Protein AF-A0A820SQJ0-F1 (afdb_monomer)

Mean predicted aligned error: 4.58 Å

Nearest PDB structures (foldseek):
  3rsj-assembly1_A  TM=6.864E-01  e=8.113E-05  Clostridium botulinum
  3rsj-assembly3_C  TM=7.010E-01  e=6.576E-05  Clostridium botulinum
  2vxr-assembly1_A  TM=5.983E-01  e=5.920E-05  Clostridium botulinum
  6lvb-assembly1_A  TM=5.499E-01  e=2.741E-03  Paracoccus sp. SSG05
  6lve-assembly1_A  TM=6.183E-01  e=1.020E-02  Paracoccus sp. SSG05

Foldseek 3Di:
DKKKWKWAAADDDDDCLQQAWFWQKDWAAPQRADWTWTDRRQWIKIWGDDHPDDIDIDIQPDGDDHPDMWMWMWFWADDPVDFTKIFIDINNHTRDIDTDPDGSPDPDDGPDMDGQADPVRDPSHGTHGDIDDIDDDPHRDDD

pLDDT: mean 89.82, std 9.03, range [60.22, 98.38]

Structure (mmCIF, N/CA/C/O backbone):
data_AF-A0A820SQJ0-F1
#
_entry.id   AF-A0A820SQJ0-F1
#
loop_
_atom_site.group_PDB
_atom_site.id
_atom_site.type_symbol
_atom_site.label_atom_id
_atom_site.label_alt_id
_atom_site.label_comp_id
_atom_site.label_asym_id
_atom_site.label_entity_id
_atom_site.label_seq_id
_atom_site.pdbx_PDB_ins_code
_atom_site.Cartn_x
_atom_site.Cartn_y
_atom_site.Cartn_z
_atom_site.occupancy
_atom_site.B_iso_or_equiv
_atom_site.auth_seq_id
_atom_site.auth_comp_id
_atom_site.auth_asym_id
_atom_site.auth_atom_id
_atom_site.pdbx_PDB_model_num
ATOM 1 N N . PHE A 1 1 ? 2.576 -5.748 -11.040 1.00 91.81 1 PHE A N 1
ATOM 2 C CA . PHE A 1 1 ? 2.543 -6.641 -9.862 1.00 91.81 1 PHE A CA 1
ATOM 3 C C . PHE A 1 1 ? 1.336 -6.269 -9.027 1.00 91.81 1 PHE A C 1
ATOM 5 O O . PHE A 1 1 ? 0.920 -5.118 -9.081 1.00 91.81 1 PHE A O 1
ATOM 12 N N . THR A 1 2 ? 0.794 -7.201 -8.254 1.00 96.00 2 THR A N 1
ATOM 13 C CA . THR A 1 2 ? -0.401 -6.955 -7.442 1.00 96.00 2 THR A CA 1
ATOM 14 C C . THR A 1 2 ? -0.173 -7.417 -6.017 1.00 96.00 2 THR A C 1
ATOM 16 O O . THR A 1 2 ? 0.239 -8.555 -5.808 1.00 96.00 2 THR A O 1
ATOM 19 N N . ILE A 1 3 ? -0.439 -6.546 -5.047 1.00 96.75 3 ILE A N 1
ATOM 20 C CA . ILE A 1 3 ? -0.477 -6.899 -3.624 1.00 96.75 3 ILE A CA 1
ATOM 21 C C . ILE A 1 3 ? -1.940 -7.021 -3.222 1.00 96.75 3 ILE A C 1
ATOM 23 O O . ILE A 1 3 ? -2.706 -6.098 -3.481 1.00 96.75 3 ILE A O 1
ATOM 27 N N . THR A 1 4 ? -2.334 -8.110 -2.567 1.00 97.56 4 THR A N 1
ATOM 28 C CA . THR A 1 4 ? -3.664 -8.209 -1.951 1.00 97.56 4 THR A CA 1
ATOM 29 C C . THR A 1 4 ? -3.576 -8.789 -0.552 1.00 97.56 4 THR A C 1
ATOM 31 O O . THR A 1 4 ? -2.816 -9.726 -0.292 1.00 97.56 4 THR A O 1
ATOM 34 N N . THR A 1 5 ? -4.321 -8.196 0.375 1.00 98.00 5 THR A N 1
ATOM 35 C CA . THR A 1 5 ? -4.371 -8.658 1.756 1.00 98.00 5 THR A CA 1
ATOM 36 C C . THR A 1 5 ? -5.700 -8.333 2.412 1.00 98.00 5 THR A C 1
ATOM 38 O O . THR A 1 5 ? -6.415 -7.422 1.998 1.00 98.00 5 THR A O 1
ATOM 41 N N . TRP A 1 6 ? -6.021 -9.089 3.453 1.00 98.38 6 TRP A N 1
ATOM 42 C CA . TRP A 1 6 ? -7.110 -8.780 4.364 1.00 98.38 6 TRP A CA 1
ATOM 43 C C . TRP A 1 6 ? -6.542 -8.118 5.613 1.00 98.38 6 TRP A C 1
ATOM 45 O O . TRP A 1 6 ? -5.612 -8.653 6.224 1.00 98.38 6 TRP A O 1
ATOM 55 N N . PHE A 1 7 ? -7.133 -7.000 6.024 1.00 98.00 7 PHE A N 1
ATOM 56 C CA . PHE A 1 7 ? -6.785 -6.331 7.271 1.00 98.00 7 PHE A CA 1
ATOM 57 C C . PHE A 1 7 ? -8.021 -5.938 8.075 1.00 98.00 7 PHE A C 1
ATOM 59 O O . PHE A 1 7 ? -9.111 -5.748 7.533 1.00 98.00 7 PHE A O 1
ATOM 66 N N . ARG A 1 8 ? -7.816 -5.778 9.379 1.00 97.31 8 ARG A N 1
ATOM 67 C CA . ARG A 1 8 ? -8.765 -5.202 10.327 1.00 97.31 8 ARG A CA 1
ATOM 68 C C . ARG A 1 8 ? -8.000 -4.291 11.278 1.00 97.31 8 ARG A C 1
ATOM 70 O O . ARG A 1 8 ? -7.151 -4.769 12.022 1.00 97.31 8 ARG A O 1
ATOM 77 N N . ILE A 1 9 ? -8.278 -2.991 11.232 1.00 94.25 9 ILE A N 1
ATOM 78 C CA . ILE A 1 9 ? -7.579 -1.985 12.048 1.00 94.25 9 ILE A CA 1
ATOM 79 C C . ILE A 1 9 ? -8.164 -1.991 13.461 1.00 94.25 9 ILE A C 1
ATOM 81 O O . ILE A 1 9 ? -9.388 -2.090 13.629 1.00 94.25 9 ILE A O 1
ATOM 85 N N . ASP A 1 10 ? -7.312 -1.857 14.471 1.00 91.12 10 ASP A N 1
ATOM 86 C CA . ASP A 1 10 ? -7.777 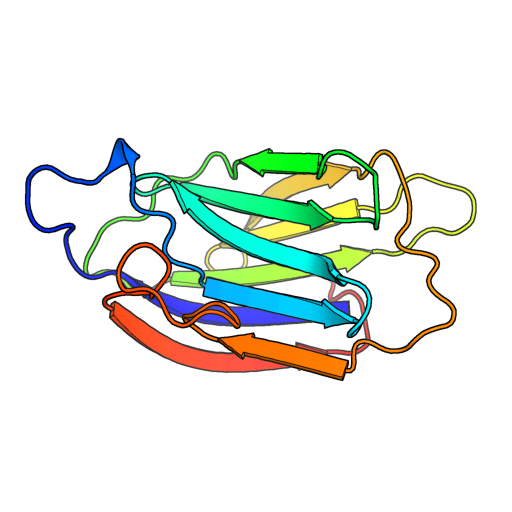-1.556 15.820 1.00 91.12 10 ASP A CA 1
ATOM 87 C C . ASP A 1 10 ? -8.155 -0.069 15.964 1.00 91.12 10 ASP A C 1
ATOM 89 O O . ASP A 1 10 ? -7.706 0.775 15.190 1.00 91.12 10 ASP A O 1
ATOM 93 N N . PRO A 1 11 ? -9.026 0.290 16.925 1.00 84.19 11 PRO A N 1
ATOM 94 C CA . PRO A 1 11 ? -9.348 1.688 17.184 1.00 84.19 11 PRO A CA 1
ATOM 95 C C . PRO A 1 11 ? -8.093 2.459 17.585 1.00 84.19 11 PRO A C 1
ATOM 97 O O . PRO A 1 11 ? -7.323 1.991 18.424 1.00 84.19 11 PRO A O 1
ATOM 100 N N . VAL A 1 12 ? -7.925 3.660 17.036 1.00 72.81 12 VAL A N 1
ATOM 101 C CA . VAL A 1 12 ? -6.798 4.520 17.395 1.00 72.81 12 VAL A CA 1
ATOM 102 C C . VAL A 1 12 ? -6.932 4.941 18.861 1.00 72.81 12 VAL A C 1
ATOM 104 O O . VAL A 1 12 ? -7.968 5.472 19.270 1.00 72.81 12 VAL A O 1
ATOM 107 N N . ALA A 1 13 ? -5.905 4.682 19.670 1.00 64.31 13 ALA A N 1
ATOM 108 C CA . ALA A 1 13 ? -5.853 5.166 21.044 1.00 64.31 13 ALA A CA 1
ATOM 109 C C . ALA A 1 13 ? -5.576 6.683 21.041 1.00 64.31 13 ALA A C 1
ATOM 111 O O . ALA A 1 13 ? -4.777 7.181 20.256 1.00 64.31 13 ALA A O 1
ATOM 112 N N . ASN A 1 14 ? -6.286 7.429 21.888 1.00 62.34 14 ASN A N 1
ATOM 113 C CA . ASN A 1 14 ? -6.346 8.896 21.898 1.00 62.34 14 ASN A CA 1
ATOM 114 C C . ASN A 1 14 ? -5.006 9.646 21.675 1.00 62.34 14 ASN A C 1
ATOM 116 O O . ASN A 1 14 ? -3.994 9.342 22.300 1.00 62.34 14 ASN A O 1
ATOM 120 N N . GLY A 1 15 ? -5.069 10.749 20.912 1.00 60.22 15 GLY A N 1
ATOM 121 C CA . GLY A 1 15 ? -4.187 11.925 21.042 1.00 60.22 15 GLY A CA 1
ATOM 122 C C . GLY A 1 15 ? -2.999 12.061 20.078 1.00 60.22 15 GLY A C 1
ATOM 123 O O . GLY A 1 15 ? -2.461 13.163 19.971 1.00 60.22 15 GLY A O 1
ATOM 124 N N . VAL A 1 16 ? -2.593 11.005 19.362 1.00 64.00 16 VAL A N 1
ATOM 125 C CA . VAL A 1 16 ? -1.362 11.014 18.525 1.00 64.00 16 VAL A CA 1
ATOM 126 C C . VAL A 1 16 ? -1.639 10.787 17.027 1.00 64.00 16 VAL A C 1
ATOM 128 O O . VAL A 1 16 ? -0.716 10.755 16.220 1.00 64.00 16 VAL A O 1
ATOM 131 N N . ILE A 1 17 ? -2.916 10.745 16.628 1.00 68.75 17 ILE A N 1
ATOM 132 C CA . ILE A 1 17 ? -3.394 10.397 15.271 1.00 68.75 17 ILE A CA 1
ATOM 133 C C . ILE A 1 17 ? -2.667 11.157 14.150 1.00 68.75 17 ILE A C 1
ATOM 135 O O . ILE A 1 17 ? -2.341 10.581 13.119 1.00 68.75 17 ILE A O 1
ATOM 139 N N . GLU A 1 18 ? -2.382 12.447 14.342 1.00 69.94 18 GLU A N 1
ATOM 140 C CA . GLU A 1 18 ? -1.719 13.266 13.316 1.00 69.94 18 GLU A CA 1
ATOM 141 C C . GLU A 1 18 ? -0.238 12.913 13.102 1.00 69.94 18 GLU A C 1
ATOM 143 O O . GLU A 1 18 ? 0.329 13.217 12.050 1.00 69.94 18 GLU A O 1
ATOM 148 N N . LYS A 1 19 ? 0.410 12.299 14.098 1.00 79.69 19 LYS A N 1
ATOM 149 C CA . LYS A 1 19 ? 1.829 11.918 14.043 1.00 79.69 19 LYS A CA 1
ATOM 150 C C . LYS A 1 19 ? 2.031 10.468 13.614 1.00 79.69 19 LYS A C 1
ATOM 152 O O . LYS A 1 19 ? 3.110 10.143 13.119 1.00 79.69 19 LYS A O 1
ATOM 157 N N . GLU A 1 20 ? 1.027 9.619 13.807 1.00 87.31 20 GLU A N 1
ATOM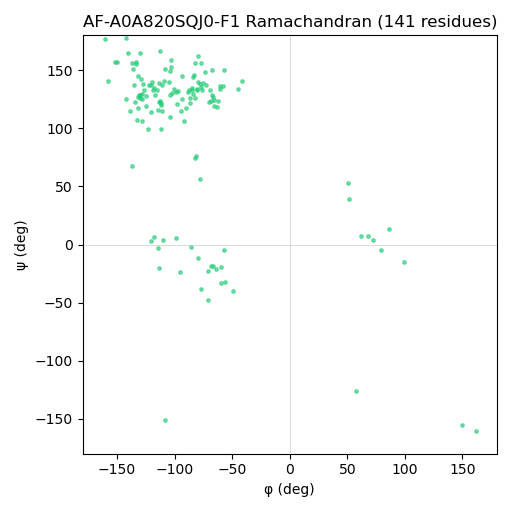 158 C CA . GLU A 1 20 ? 1.081 8.208 13.437 1.00 87.31 20 GLU A CA 1
ATOM 159 C C . GLU A 1 20 ? 0.937 8.015 11.926 1.00 87.31 20 GLU A C 1
ATOM 161 O O . GLU A 1 20 ? 0.141 8.667 11.249 1.00 87.31 20 GLU A O 1
ATOM 166 N N . LYS A 1 21 ? 1.735 7.091 11.392 1.00 92.25 21 LYS A N 1
ATOM 167 C CA . LYS A 1 21 ? 1.682 6.625 10.005 1.00 92.25 21 LYS A CA 1
ATOM 168 C C . LYS A 1 21 ? 1.837 5.108 9.975 1.00 92.25 21 LYS A C 1
ATOM 170 O O . LYS A 1 21 ? 2.874 4.634 9.514 1.00 92.25 21 LYS A O 1
ATOM 175 N N . PRO A 1 22 ? 0.862 4.336 10.481 1.00 94.06 22 PRO A N 1
ATOM 176 C CA . PRO A 1 22 ? 0.970 2.885 10.517 1.00 94.06 22 PRO A CA 1
ATOM 177 C C . PRO A 1 22 ? 1.079 2.332 9.094 1.00 94.06 22 PRO A C 1
ATOM 179 O O . PRO A 1 22 ? 0.212 2.600 8.261 1.00 94.06 22 PRO A O 1
ATOM 182 N N . TYR A 1 23 ? 2.131 1.573 8.789 1.00 96.12 23 TYR A N 1
ATOM 183 C CA . TYR A 1 23 ? 2.337 1.019 7.449 1.00 96.12 23 TYR A CA 1
ATOM 184 C C . TYR A 1 23 ? 1.622 -0.314 7.292 1.00 96.12 23 TYR A C 1
ATOM 186 O O . TYR A 1 23 ? 1.880 -1.248 8.040 1.00 96.12 23 TYR A O 1
ATOM 194 N N . LEU A 1 24 ? 0.791 -0.436 6.259 1.00 96.81 24 LEU A N 1
ATOM 195 C CA . LEU A 1 24 ? 0.263 -1.726 5.827 1.00 96.81 24 LEU A CA 1
ATOM 196 C C . LEU A 1 24 ? 1.374 -2.556 5.168 1.00 96.81 24 LEU A C 1
ATOM 198 O O . LEU A 1 24 ? 1.571 -3.722 5.509 1.00 96.81 24 LEU A O 1
ATOM 202 N N . TYR A 1 25 ? 2.131 -1.937 4.257 1.00 96.31 25 TYR A N 1
ATOM 203 C CA . TYR A 1 25 ? 3.315 -2.546 3.656 1.00 96.31 25 TYR A CA 1
ATOM 204 C C . TYR A 1 25 ? 4.377 -1.515 3.262 1.00 96.31 25 TYR A C 1
ATOM 206 O O . TYR A 1 25 ? 4.089 -0.347 2.976 1.00 96.31 25 TYR A O 1
ATOM 214 N N . TRP A 1 26 ? 5.614 -1.996 3.176 1.00 95.06 26 TRP A N 1
ATOM 215 C CA . TRP A 1 26 ? 6.778 -1.293 2.655 1.00 95.06 26 TRP A CA 1
ATOM 216 C C . TRP A 1 26 ? 7.522 -2.205 1.683 1.00 95.06 26 TRP A C 1
ATOM 218 O O . TRP A 1 26 ? 8.177 -3.159 2.108 1.00 95.06 26 TRP A O 1
ATOM 228 N N . PHE A 1 27 ? 7.431 -1.921 0.384 1.00 93.38 27 PHE A N 1
ATOM 229 C CA . PHE A 1 27 ? 8.018 -2.747 -0.667 1.00 93.38 27 PHE A CA 1
ATOM 230 C C . PHE A 1 27 ? 8.981 -1.925 -1.520 1.00 93.38 27 PHE A C 1
ATOM 232 O O . PHE A 1 27 ? 8.566 -1.155 -2.388 1.00 93.38 27 PHE A O 1
ATOM 239 N N . CYS A 1 28 ? 10.276 -2.060 -1.237 1.00 91.94 28 CYS A N 1
ATOM 240 C CA . CYS A 1 28 ? 11.314 -1.189 -1.777 1.00 91.94 28 CYS A CA 1
ATOM 241 C C . CYS A 1 28 ? 12.583 -1.959 -2.151 1.00 91.94 28 CYS A C 1
ATOM 243 O O . CYS A 1 28 ? 12.805 -3.093 -1.736 1.00 91.94 28 CYS A O 1
ATOM 245 N N . THR A 1 29 ? 13.439 -1.310 -2.931 1.00 91.19 29 THR A N 1
ATOM 246 C CA . THR A 1 29 ? 14.836 -1.693 -3.108 1.00 91.19 29 THR A CA 1
ATOM 247 C C . THR A 1 29 ? 15.666 -1.202 -1.919 1.00 91.19 29 THR A C 1
ATOM 249 O O . THR A 1 29 ? 15.287 -0.261 -1.213 1.00 91.19 29 THR A O 1
ATOM 252 N N . SER A 1 30 ? 16.855 -1.764 -1.734 1.00 88.81 30 SER A N 1
ATOM 253 C CA . SER A 1 30 ? 17.856 -1.336 -0.751 1.00 88.81 30 SER A CA 1
ATOM 254 C C . SER A 1 30 ? 18.321 0.107 -0.955 1.00 88.81 30 SER A C 1
ATOM 256 O O . SER A 1 30 ? 18.814 0.732 -0.018 1.00 88.81 30 SER A O 1
ATOM 258 N N . LYS A 1 31 ? 18.106 0.668 -2.151 1.00 87.81 31 LYS A N 1
ATOM 259 C CA . LYS A 1 31 ? 18.361 2.078 -2.487 1.00 87.81 31 LYS A CA 1
ATOM 260 C C . LYS A 1 31 ? 17.187 3.005 -2.134 1.00 87.81 31 LYS A C 1
ATOM 262 O O . LYS A 1 31 ? 17.289 4.211 -2.337 1.00 87.81 31 LYS A O 1
ATOM 267 N N . GLY A 1 32 ? 16.078 2.466 -1.621 1.00 86.25 32 GLY A N 1
ATOM 268 C CA . GLY A 1 32 ? 14.900 3.230 -1.201 1.00 86.25 32 GLY A CA 1
ATOM 269 C C . GLY A 1 32 ? 13.892 3.530 -2.314 1.00 86.25 32 GLY A C 1
ATOM 270 O O . GLY A 1 32 ? 13.009 4.362 -2.118 1.00 86.25 32 GLY A O 1
ATOM 271 N N . HIS A 1 33 ? 14.002 2.877 -3.476 1.00 89.50 33 HIS A N 1
ATOM 272 C CA . HIS A 1 33 ? 12.990 2.979 -4.528 1.00 89.50 33 HIS A CA 1
ATOM 273 C C . HIS A 1 33 ? 11.857 2.008 -4.257 1.00 89.50 33 HIS A C 1
ATOM 275 O O . HIS A 1 33 ? 12.122 0.825 -4.071 1.00 89.50 33 HIS A O 1
ATOM 281 N N . GLY A 1 34 ? 10.610 2.454 -4.293 1.00 91.94 34 GLY A N 1
ATOM 282 C CA . GLY A 1 34 ? 9.505 1.513 -4.199 1.00 91.94 34 GLY A CA 1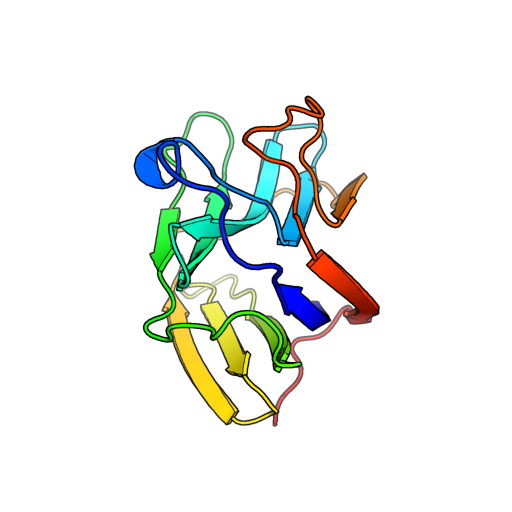
ATOM 283 C C . GLY A 1 34 ? 8.177 2.116 -3.828 1.00 91.94 34 GLY A C 1
ATOM 284 O O . GLY A 1 34 ? 7.941 3.315 -3.981 1.00 91.94 34 GLY A O 1
ATOM 285 N N . TYR A 1 35 ? 7.312 1.230 -3.359 1.00 93.38 35 TYR A N 1
ATOM 286 C CA . TYR A 1 35 ? 5.927 1.513 -3.053 1.00 93.38 35 TYR A CA 1
ATOM 287 C C . TYR A 1 35 ? 5.654 1.215 -1.590 1.00 93.38 35 TYR A C 1
ATOM 289 O O . TYR A 1 35 ? 6.067 0.188 -1.048 1.00 93.38 35 TYR A O 1
ATOM 297 N N . THR A 1 36 ? 4.915 2.107 -0.953 1.00 95.56 36 THR A N 1
ATOM 298 C CA . THR A 1 36 ? 4.467 1.919 0.421 1.00 95.56 36 THR A CA 1
ATOM 299 C C . THR A 1 36 ? 2.993 2.256 0.525 1.00 95.56 36 THR A C 1
ATOM 301 O O . THR A 1 36 ? 2.472 3.048 -0.264 1.00 95.56 36 THR A O 1
ATOM 304 N N . ALA A 1 37 ? 2.326 1.675 1.514 1.00 96.94 37 ALA A N 1
ATOM 305 C CA . ALA A 1 37 ? 0.989 2.086 1.901 1.00 96.94 37 ALA A CA 1
ATOM 306 C C . ALA A 1 37 ? 0.933 2.254 3.416 1.00 96.94 37 ALA A C 1
ATOM 308 O O . ALA A 1 37 ? 1.308 1.341 4.153 1.00 96.94 37 ALA A O 1
ATOM 309 N N . HIS A 1 38 ? 0.479 3.417 3.869 1.00 96.19 38 HIS A N 1
ATOM 310 C CA . HIS A 1 38 ? 0.338 3.741 5.285 1.00 96.19 38 HIS A CA 1
ATOM 311 C C . HIS A 1 38 ? -0.981 4.448 5.556 1.00 96.19 38 HIS A C 1
ATOM 313 O O . HIS A 1 38 ? -1.562 5.056 4.658 1.00 96.19 38 HIS A O 1
ATOM 319 N N . PHE A 1 39 ? -1.450 4.370 6.792 1.00 94.56 39 PHE A N 1
ATOM 320 C CA . PHE A 1 39 ? -2.651 5.065 7.221 1.00 94.56 39 PHE A CA 1
ATOM 321 C C . PHE A 1 39 ? -2.339 6.509 7.619 1.00 94.56 39 PHE A C 1
ATOM 323 O O . PHE A 1 39 ? -1.282 6.806 8.175 1.00 94.56 39 PHE A O 1
ATOM 330 N N . VAL A 1 40 ? -3.279 7.402 7.322 1.00 91.75 40 VAL A N 1
ATOM 331 C CA . VAL A 1 40 ? -3.366 8.757 7.872 1.00 91.75 40 VAL A CA 1
ATOM 332 C C . VAL A 1 40 ? -4.789 8.901 8.395 1.00 91.75 40 VAL A C 1
ATOM 334 O O . VAL A 1 40 ? -5.744 8.944 7.614 1.00 91.75 40 VAL A O 1
ATOM 337 N N . GLY A 1 41 ? -4.939 8.882 9.721 1.00 89.56 41 GLY A N 1
ATOM 338 C CA . GLY A 1 41 ? -6.234 8.598 10.338 1.00 89.56 41 GLY A CA 1
ATOM 339 C C . GLY A 1 41 ? -6.756 7.231 9.881 1.00 89.56 41 GLY A C 1
ATOM 340 O O . GLY A 1 41 ? -6.043 6.235 9.955 1.00 89.56 41 GLY A O 1
ATOM 341 N N . ASN A 1 42 ? -7.978 7.205 9.353 1.00 91.69 42 ASN A N 1
ATOM 342 C CA . ASN A 1 42 ? -8.635 5.996 8.849 1.00 91.69 42 ASN A CA 1
ATOM 343 C C . ASN A 1 42 ? -8.540 5.829 7.323 1.00 91.69 42 ASN A C 1
ATOM 345 O O . ASN A 1 42 ? -9.156 4.921 6.770 1.00 91.69 42 ASN A O 1
ATOM 349 N N . CYS A 1 43 ? -7.806 6.697 6.626 1.00 94.00 43 CYS A N 1
ATOM 350 C CA . CYS A 1 43 ? -7.620 6.616 5.178 1.00 94.00 43 CYS A CA 1
ATOM 351 C C . CYS A 1 43 ? -6.241 6.050 4.855 1.00 94.00 43 CYS A C 1
ATOM 353 O O . CYS A 1 43 ? -5.287 6.232 5.613 1.00 94.00 43 CYS A O 1
ATOM 355 N N . LEU A 1 44 ? -6.116 5.400 3.702 1.00 96.38 44 LEU A N 1
ATOM 356 C CA . LEU A 1 44 ? -4.844 4.848 3.259 1.00 96.38 44 LEU A CA 1
ATOM 357 C C . LEU A 1 44 ? -4.176 5.754 2.223 1.00 96.38 44 LEU A C 1
ATOM 359 O O . LEU A 1 44 ? -4.797 6.183 1.252 1.00 96.38 44 LEU A O 1
ATOM 363 N N . VAL A 1 45 ? -2.883 5.996 2.405 1.00 96.62 45 VAL A N 1
ATOM 364 C CA . VAL A 1 45 ? -2.029 6.750 1.493 1.00 96.62 45 VAL A CA 1
ATOM 365 C C . VAL A 1 45 ? -1.012 5.812 0.864 1.00 96.62 45 VAL A C 1
ATOM 367 O O . VAL A 1 45 ? -0.175 5.221 1.548 1.00 96.62 45 VAL A O 1
ATOM 370 N N . ILE A 1 46 ? -1.047 5.724 -0.461 1.00 95.94 46 ILE A N 1
ATOM 371 C CA . ILE A 1 46 ? -0.018 5.054 -1.252 1.00 95.94 46 ILE A CA 1
ATOM 372 C C . ILE A 1 46 ? 1.080 6.058 -1.554 1.00 95.94 46 ILE A C 1
ATOM 374 O O . ILE A 1 46 ? 0.799 7.172 -1.994 1.00 95.94 46 ILE A O 1
ATOM 378 N N . SER A 1 47 ? 2.333 5.664 -1.354 1.00 94.56 47 SER A N 1
ATOM 379 C CA . SER A 1 47 ? 3.486 6.461 -1.762 1.00 94.56 47 SER A CA 1
ATOM 380 C C . SER A 1 47 ? 4.351 5.713 -2.767 1.00 94.56 47 SER A C 1
ATOM 382 O O . SER A 1 47 ? 4.578 4.513 -2.634 1.00 94.56 47 SER A O 1
ATOM 384 N N . CYS A 1 48 ? 4.846 6.441 -3.763 1.00 92.12 48 CYS A N 1
ATOM 385 C CA . CYS A 1 48 ? 5.856 5.995 -4.714 1.00 92.12 48 CYS A CA 1
ATOM 386 C C . CYS A 1 48 ? 7.114 6.836 -4.492 1.00 92.12 48 CYS A C 1
ATOM 388 O O . CYS A 1 48 ? 7.099 8.058 -4.678 1.00 92.12 48 CYS A O 1
ATOM 390 N N . SER A 1 49 ? 8.189 6.180 -4.070 1.00 89.62 49 SER A N 1
ATOM 391 C CA . SER A 1 49 ? 9.446 6.819 -3.685 1.00 89.62 49 SER A CA 1
ATOM 392 C C . SER A 1 49 ? 10.544 6.500 -4.690 1.00 89.62 49 SER A C 1
ATOM 394 O O . SER A 1 49 ? 10.710 5.353 -5.108 1.00 89.62 49 SER A O 1
ATOM 396 N N . LYS A 1 50 ? 11.331 7.522 -5.031 1.00 85.00 50 LYS A N 1
ATOM 397 C CA . LYS A 1 50 ? 12.551 7.424 -5.834 1.00 85.00 50 LYS A CA 1
ATOM 398 C C . LYS A 1 50 ? 13.667 8.196 -5.128 1.00 85.00 50 LYS A C 1
ATOM 400 O O . LYS A 1 50 ? 13.409 9.189 -4.450 1.00 85.00 50 LYS A O 1
ATOM 405 N N . LEU A 1 51 ? 14.903 7.711 -5.220 1.00 78.50 51 LEU A N 1
ATOM 406 C CA . LEU A 1 51 ? 16.034 8.242 -4.465 1.00 78.50 51 LEU A CA 1
ATOM 407 C C . LEU A 1 51 ? 16.251 9.711 -4.831 1.00 78.50 51 LEU A C 1
ATOM 409 O O . LEU A 1 51 ? 16.285 10.052 -6.010 1.00 78.50 51 LEU A O 1
ATOM 413 N N . LYS A 1 52 ? 16.441 10.559 -3.812 1.00 72.62 52 LYS A N 1
ATOM 414 C CA . LYS A 1 52 ? 16.649 12.017 -3.937 1.00 72.62 52 LYS A CA 1
ATOM 415 C C . LYS A 1 52 ? 15.477 12.792 -4.561 1.00 72.62 52 LYS A C 1
ATOM 417 O O . LYS A 1 52 ? 15.609 13.994 -4.770 1.00 72.62 52 LYS A O 1
ATOM 422 N N . GLU A 1 53 ? 14.337 12.152 -4.804 1.00 79.25 53 GLU A N 1
ATOM 423 C CA . GLU A 1 53 ? 13.119 12.807 -5.273 1.00 79.25 53 GLU A CA 1
ATOM 424 C C . GLU A 1 53 ? 12.070 12.838 -4.156 1.00 79.25 53 GLU A C 1
ATOM 426 O O . GLU A 1 53 ? 12.034 11.983 -3.267 1.00 79.25 53 GLU A O 1
ATOM 431 N N . LYS A 1 54 ? 11.200 13.850 -4.185 1.00 84.25 54 LYS A N 1
ATOM 432 C CA . LYS A 1 54 ? 10.050 13.897 -3.282 1.00 84.25 54 LYS A CA 1
ATOM 433 C C . LYS A 1 54 ? 9.106 12.752 -3.651 1.00 84.25 54 LYS A C 1
ATOM 435 O O . LYS A 1 54 ? 8.702 12.653 -4.804 1.00 84.25 54 LYS A O 1
ATOM 440 N N . ALA A 1 55 ? 8.728 11.926 -2.676 1.00 89.25 55 ALA A N 1
ATOM 441 C CA . ALA A 1 55 ? 7.775 10.847 -2.907 1.00 89.25 55 ALA A CA 1
ATOM 442 C C . ALA A 1 55 ? 6.441 11.393 -3.441 1.00 89.25 55 ALA A C 1
ATOM 444 O O . ALA A 1 55 ? 5.913 12.391 -2.937 1.00 89.25 55 ALA A O 1
ATOM 445 N N . PHE A 1 56 ? 5.888 10.720 -4.446 1.00 91.44 56 PHE A N 1
ATOM 446 C CA . PHE A 1 56 ? 4.516 10.945 -4.878 1.00 91.44 56 PHE A CA 1
ATOM 447 C C . PHE A 1 56 ? 3.595 10.253 -3.883 1.00 91.44 56 PHE A C 1
ATOM 449 O O . PHE A 1 56 ? 3.860 9.112 -3.511 1.00 91.44 56 PHE A O 1
ATOM 456 N N . GLN A 1 57 ? 2.522 10.922 -3.472 1.00 94.75 57 GLN A N 1
ATOM 457 C CA . GLN A 1 57 ? 1.549 10.377 -2.533 1.00 94.75 57 GLN A CA 1
ATOM 458 C C . GLN A 1 57 ? 0.145 10.487 -3.109 1.00 94.75 57 GLN A C 1
ATOM 460 O O . GLN A 1 57 ? -0.221 11.518 -3.671 1.00 94.75 57 GLN A O 1
ATOM 465 N N . HIS A 1 58 ? -0.641 9.432 -2.928 1.00 95.50 58 HIS A N 1
ATOM 466 C CA . HIS A 1 58 ? -2.036 9.370 -3.328 1.00 95.50 58 HIS A CA 1
ATOM 467 C C . HIS A 1 58 ? -2.878 8.832 -2.178 1.00 95.50 58 HIS A C 1
ATOM 469 O O . HIS A 1 58 ? -2.680 7.702 -1.735 1.00 95.50 58 HIS A O 1
ATOM 475 N N . CYS A 1 59 ? -3.809 9.649 -1.691 1.00 96.06 59 CYS A N 1
ATOM 476 C CA . CYS A 1 59 ? -4.751 9.254 -0.651 1.00 96.06 59 CYS A CA 1
ATOM 477 C C . CYS A 1 59 ? -5.973 8.585 -1.287 1.00 96.06 59 CYS A C 1
ATOM 479 O O . CYS A 1 59 ? -6.663 9.197 -2.110 1.00 96.06 59 CYS A O 1
ATOM 481 N N . ILE A 1 60 ? -6.248 7.342 -0.894 1.00 96.12 60 ILE A N 1
ATOM 482 C CA . ILE A 1 60 ? -7.473 6.638 -1.263 1.00 96.12 60 ILE A CA 1
ATOM 483 C C . ILE A 1 60 ? -8.635 7.331 -0.552 1.00 96.12 60 ILE A C 1
ATOM 485 O O . ILE A 1 60 ? -8.646 7.436 0.672 1.00 96.12 60 ILE A O 1
ATOM 489 N N . GLN A 1 61 ? -9.623 7.782 -1.324 1.00 93.88 61 GLN A N 1
ATOM 490 C CA . GLN A 1 61 ? -10.830 8.444 -0.819 1.00 93.88 61 GLN A CA 1
ATOM 491 C C . GLN A 1 61 ? -11.820 7.414 -0.247 1.00 93.88 61 GLN A C 1
ATOM 493 O O . GLN A 1 61 ? -12.952 7.293 -0.708 1.00 93.88 61 GLN A O 1
ATOM 498 N N . TYR A 1 62 ? -11.359 6.624 0.722 1.00 96.00 62 TYR A N 1
ATOM 499 C CA . TYR A 1 62 ? -12.149 5.638 1.445 1.00 96.00 62 TYR A CA 1
ATOM 500 C C . TYR A 1 62 ? -11.723 5.631 2.909 1.00 96.00 62 TYR A C 1
ATOM 502 O O . TYR A 1 62 ? -10.545 5.436 3.217 1.00 96.00 62 TYR A O 1
ATOM 510 N N . GLU A 1 63 ? -12.692 5.824 3.798 1.00 95.44 63 GLU A N 1
ATOM 511 C CA . GLU A 1 63 ? -12.475 5.793 5.238 1.00 95.44 63 GLU A CA 1
ATOM 512 C C . GLU A 1 63 ? -12.776 4.391 5.783 1.00 95.44 63 GLU A C 1
ATOM 514 O O . GLU A 1 63 ? -13.913 3.918 5.730 1.00 95.44 63 GLU A O 1
ATOM 519 N N . PHE A 1 64 ? -11.753 3.716 6.305 1.00 95.81 64 PHE A N 1
ATOM 520 C CA . PHE A 1 64 ? -11.890 2.385 6.891 1.00 95.81 64 PHE A CA 1
ATOM 521 C C . PHE A 1 64 ? -12.432 2.466 8.314 1.00 95.81 64 PHE A 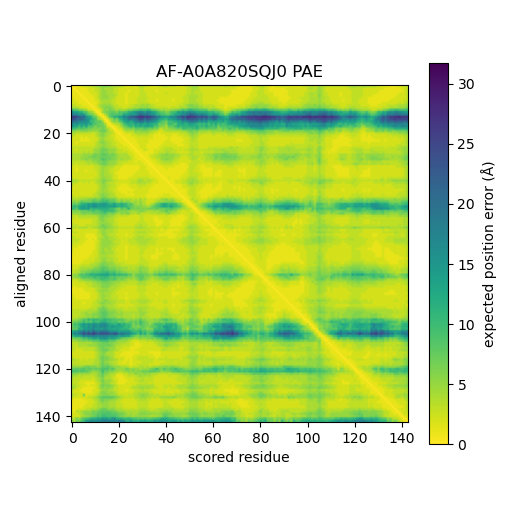C 1
ATOM 523 O O . PHE A 1 64 ? -11.939 3.233 9.142 1.00 95.81 64 PHE A O 1
ATOM 530 N N . LYS A 1 65 ? -13.413 1.625 8.641 1.00 95.94 65 LYS A N 1
ATOM 531 C CA . LYS A 1 65 ? -13.927 1.555 10.007 1.00 95.94 65 LYS A CA 1
ATOM 532 C C . LYS A 1 65 ? -13.072 0.609 10.847 1.00 95.94 65 LYS A C 1
ATOM 534 O O . LYS A 1 65 ? -12.777 -0.508 10.411 1.00 95.94 65 LYS A O 1
ATOM 539 N N . PRO A 1 66 ? -12.703 0.998 12.077 1.00 94.25 66 PRO A N 1
ATOM 540 C CA . PRO A 1 66 ? -12.049 0.084 12.995 1.00 94.25 66 PRO A CA 1
ATOM 541 C C . PRO A 1 66 ? -12.903 -1.159 13.229 1.00 94.25 66 PRO A C 1
ATOM 543 O O . PRO A 1 66 ? -14.132 -1.095 13.250 1.00 94.25 66 PRO A O 1
ATOM 546 N N . ARG A 1 67 ? -12.238 -2.280 13.502 1.00 95.31 67 ARG A N 1
ATOM 547 C CA . ARG A 1 67 ? -12.856 -3.563 13.861 1.00 95.31 67 ARG A CA 1
ATOM 548 C C . ARG A 1 67 ? -13.649 -4.270 12.754 1.00 95.31 67 ARG A C 1
ATOM 550 O O . ARG A 1 67 ? -14.218 -5.325 13.042 1.00 95.31 67 ARG A O 1
ATOM 557 N N . GLU A 1 68 ? -13.616 -3.778 11.523 1.00 97.69 68 GLU A N 1
ATOM 558 C CA . GLU A 1 68 ? -14.159 -4.448 10.336 1.00 97.69 68 GLU A CA 1
ATOM 559 C C . GLU A 1 68 ? -13.037 -5.044 9.474 1.00 97.69 68 GLU A C 1
ATOM 561 O O . GLU A 1 68 ? -11.917 -4.535 9.457 1.00 97.69 68 GLU A O 1
ATOM 566 N N . TRP A 1 69 ? -13.330 -6.148 8.781 1.00 98.12 69 TRP A N 1
ATOM 567 C CA . TRP A 1 69 ? -12.401 -6.759 7.831 1.00 98.12 69 TRP A CA 1
ATOM 568 C C . TRP A 1 69 ? -12.582 -6.156 6.442 1.00 98.12 69 TRP A C 1
ATOM 570 O O . TRP A 1 69 ? -13.695 -6.121 5.918 1.00 98.12 69 TRP A O 1
ATOM 580 N N . TYR A 1 70 ? -11.469 -5.769 5.827 1.00 98.31 70 TYR A N 1
ATOM 581 C CA . TYR A 1 70 ? -11.419 -5.301 4.448 1.00 98.31 70 TYR A CA 1
ATOM 582 C C . TYR A 1 70 ? -10.389 -6.106 3.669 1.00 98.31 70 TYR A C 1
ATOM 584 O O . TYR A 1 70 ? -9.256 -6.275 4.124 1.00 98.31 70 TYR A O 1
ATOM 592 N N . MET A 1 71 ? -10.768 -6.570 2.481 1.00 98.06 71 MET A N 1
ATOM 593 C CA . MET A 1 71 ? -9.802 -6.975 1.467 1.00 98.06 71 MET A CA 1
ATOM 594 C C . MET A 1 71 ? -9.342 -5.716 0.736 1.00 98.06 71 MET A C 1
ATOM 596 O O . MET A 1 71 ? -10.173 -4.979 0.207 1.00 98.06 71 MET A O 1
ATOM 600 N N . ILE A 1 72 ? -8.037 -5.487 0.670 1.00 97.69 72 ILE A N 1
ATOM 601 C CA . ILE A 1 72 ? -7.434 -4.421 -0.127 1.00 97.69 72 ILE A CA 1
ATOM 602 C C . ILE A 1 72 ? -6.522 -5.028 -1.181 1.00 97.69 72 ILE A C 1
ATOM 604 O O . ILE A 1 72 ? -5.722 -5.916 -0.884 1.00 97.69 72 ILE A O 1
ATOM 608 N N . THR A 1 73 ? -6.632 -4.526 -2.405 1.00 97.81 73 THR A N 1
ATOM 609 C CA . THR A 1 73 ? -5.796 -4.940 -3.531 1.00 97.81 73 THR A CA 1
ATOM 610 C C . THR A 1 73 ? -5.185 -3.717 -4.198 1.00 97.81 73 THR A C 1
ATOM 612 O O . THR A 1 73 ? -5.898 -2.780 -4.548 1.00 97.81 73 THR A O 1
ATOM 615 N N . PHE A 1 74 ? -3.869 -3.745 -4.392 1.00 96.81 74 PHE A N 1
ATOM 616 C CA . PHE A 1 74 ? -3.074 -2.751 -5.103 1.00 96.81 74 PHE A CA 1
ATOM 617 C C . PHE A 1 74 ? -2.540 -3.375 -6.386 1.00 96.81 74 PHE A C 1
ATOM 619 O O . PHE A 1 74 ? -1.552 -4.110 -6.346 1.00 96.81 74 PHE A O 1
ATOM 626 N N . ALA A 1 75 ? -3.184 -3.102 -7.515 1.00 96.12 75 ALA A N 1
ATOM 627 C CA . ALA A 1 75 ? -2.724 -3.557 -8.820 1.00 96.12 75 ALA A CA 1
ATOM 628 C C . ALA A 1 75 ? -1.830 -2.478 -9.442 1.00 96.12 75 ALA A C 1
ATOM 630 O O . ALA A 1 75 ? -2.300 -1.411 -9.838 1.00 96.12 75 ALA A O 1
ATOM 631 N N . HIS A 1 76 ? -0.520 -2.725 -9.457 1.00 92.62 76 HIS A N 1
ATOM 632 C CA . HIS A 1 76 ? 0.473 -1.827 -10.038 1.00 92.62 76 HIS A CA 1
ATOM 633 C C . HIS A 1 76 ? 0.696 -2.170 -11.508 1.00 92.62 76 HIS A C 1
ATOM 635 O O . HIS A 1 76 ? 1.243 -3.235 -11.834 1.00 92.62 76 HIS A O 1
ATOM 641 N N . GLN A 1 77 ? 0.369 -1.212 -12.370 1.00 91.31 77 GLN A N 1
ATOM 642 C CA . GLN A 1 77 ? 0.572 -1.297 -13.803 1.00 91.31 77 GLN A CA 1
ATOM 643 C C . GLN A 1 77 ? 1.775 -0.446 -14.204 1.00 91.31 77 GLN A C 1
ATOM 645 O O . GLN A 1 77 ? 1.754 0.787 -14.174 1.00 91.31 77 GLN A O 1
ATOM 650 N N . TYR A 1 78 ? 2.852 -1.122 -14.587 1.00 87.62 78 TYR A N 1
ATOM 651 C CA . TYR A 1 78 ? 4.018 -0.459 -15.146 1.00 87.62 78 TYR A CA 1
ATOM 652 C C . TYR A 1 78 ? 3.787 -0.148 -16.624 1.00 87.62 78 TYR A C 1
ATOM 654 O O . TYR A 1 78 ? 3.389 -1.017 -17.399 1.00 87.62 78 TYR A O 1
ATOM 662 N N . GLN A 1 79 ? 4.096 1.081 -17.018 1.00 85.44 79 GLN A N 1
ATOM 663 C CA . GLN A 1 79 ? 4.076 1.520 -18.407 1.00 85.44 79 GLN A CA 1
ATOM 664 C C . GLN A 1 79 ? 5.413 2.182 -18.735 1.00 85.44 79 GLN A C 1
ATOM 666 O O . GLN A 1 79 ? 5.827 3.115 -18.051 1.00 85.44 79 GLN A O 1
ATOM 671 N N . ARG A 1 80 ? 6.088 1.695 -19.785 1.00 81.44 80 ARG A N 1
ATOM 672 C CA . ARG A 1 80 ? 7.390 2.227 -20.235 1.00 81.44 80 ARG A CA 1
ATOM 673 C C . ARG A 1 80 ? 7.248 3.533 -21.015 1.00 81.44 80 ARG A C 1
ATOM 675 O O . ARG A 1 80 ? 8.075 4.425 -20.896 1.00 81.44 80 ARG A O 1
ATOM 682 N N . TRP A 1 81 ? 6.201 3.623 -21.833 1.00 82.25 81 TRP A N 1
ATOM 683 C CA . TRP A 1 81 ? 5.970 4.740 -22.760 1.00 82.25 81 TRP A CA 1
ATOM 684 C C . TRP A 1 81 ? 4.793 5.632 -22.347 1.00 82.25 81 TRP A C 1
ATOM 686 O O . TRP A 1 81 ? 4.424 6.551 -23.071 1.00 82.25 81 TRP A O 1
ATOM 696 N N . ALA A 1 82 ? 4.193 5.355 -21.189 1.00 84.38 82 ALA A N 1
ATOM 697 C CA . ALA A 1 82 ? 3.078 6.101 -20.623 1.00 84.38 82 ALA A CA 1
ATOM 698 C C . ALA A 1 82 ? 3.238 6.198 -19.100 1.00 84.38 82 ALA A C 1
ATOM 700 O O . ALA A 1 82 ? 4.176 5.652 -18.521 1.00 84.38 82 ALA A O 1
ATOM 701 N N . LYS A 1 83 ? 2.317 6.901 -18.435 1.00 86.25 83 LYS A N 1
ATOM 702 C CA . LYS A 1 83 ? 2.309 6.965 -16.971 1.00 86.25 83 LYS A CA 1
ATOM 703 C C . LYS A 1 83 ? 1.972 5.590 -16.405 1.00 86.25 83 LYS A C 1
ATOM 705 O O . LYS A 1 83 ? 0.969 4.996 -16.789 1.00 86.25 83 LYS A O 1
ATOM 710 N N . SER A 1 84 ? 2.798 5.115 -15.479 1.00 89.81 84 SER A N 1
ATOM 711 C CA . SER A 1 84 ? 2.461 3.940 -14.673 1.00 89.81 84 SER A CA 1
ATOM 712 C C . SER A 1 84 ? 1.286 4.274 -13.752 1.00 89.81 84 SER A C 1
ATOM 714 O O . SER A 1 84 ? 1.144 5.426 -13.331 1.00 89.81 84 SER A O 1
ATOM 716 N N . SER A 1 85 ? 0.463 3.289 -13.417 1.00 92.12 85 SER A N 1
ATOM 717 C CA . SER A 1 85 ? -0.713 3.481 -12.571 1.00 92.12 85 SER A CA 1
ATOM 718 C C . SER A 1 85 ? -0.775 2.481 -11.423 1.00 92.12 85 SER A C 1
ATOM 720 O O . SER A 1 85 ? -0.056 1.479 -11.375 1.00 92.12 85 SER A O 1
ATOM 722 N N . ILE A 1 86 ? -1.628 2.803 -10.459 1.00 94.00 86 ILE A N 1
ATOM 723 C CA . ILE A 1 86 ? -2.074 1.891 -9.420 1.00 94.00 86 ILE A CA 1
ATOM 724 C C . ILE A 1 86 ? -3.598 1.933 -9.343 1.00 94.00 86 ILE A C 1
ATOM 726 O O . ILE A 1 86 ? -4.198 3.008 -9.237 1.00 94.00 86 ILE A O 1
ATOM 730 N N . HIS A 1 87 ? -4.206 0.754 -9.393 1.00 95.88 87 HIS A N 1
ATOM 731 C CA . HIS A 1 87 ? -5.631 0.556 -9.170 1.00 95.88 87 HIS A CA 1
ATOM 732 C C . HIS A 1 87 ? -5.826 -0.039 -7.779 1.00 95.88 87 HIS A C 1
ATOM 734 O O . HIS A 1 87 ? -5.160 -1.008 -7.403 1.00 95.88 87 HIS A O 1
ATOM 740 N N . CYS A 1 88 ? -6.706 0.572 -6.993 1.00 97.00 88 CYS A N 1
ATOM 741 C CA . CYS A 1 88 ? -6.981 0.152 -5.628 1.00 97.00 88 CYS A CA 1
ATOM 742 C C . CYS A 1 88 ? -8.395 -0.391 -5.538 1.00 97.00 88 CYS A C 1
ATOM 744 O O . CYS A 1 88 ? -9.352 0.327 -5.844 1.00 97.00 88 CYS A O 1
ATOM 746 N N . TYR A 1 89 ? -8.512 -1.628 -5.069 1.00 97.69 89 TYR A N 1
ATOM 747 C CA . TYR A 1 89 ? -9.791 -2.293 -4.879 1.00 97.69 89 TYR A CA 1
ATOM 748 C C . TYR A 1 89 ? -10.028 -2.564 -3.405 1.00 97.69 89 TYR A C 1
ATOM 750 O O . TYR A 1 89 ? -9.145 -3.094 -2.733 1.00 97.69 89 TYR A O 1
ATOM 758 N N . ILE A 1 90 ? -11.225 -2.245 -2.924 1.00 97.69 90 ILE A N 1
ATOM 759 C CA . ILE A 1 90 ? -11.682 -2.590 -1.578 1.00 97.69 90 ILE A CA 1
ATOM 760 C C . ILE A 1 90 ? -12.816 -3.592 -1.726 1.00 97.69 90 ILE A C 1
ATOM 762 O O . ILE A 1 90 ? -13.798 -3.320 -2.411 1.00 97.69 90 ILE A O 1
ATOM 766 N N . ASN A 1 91 ? -12.667 -4.767 -1.115 1.00 97.25 91 ASN A N 1
ATOM 767 C CA . ASN A 1 91 ? -13.619 -5.876 -1.224 1.00 97.25 91 ASN A CA 1
ATOM 768 C C . ASN A 1 91 ? -13.959 -6.221 -2.689 1.00 97.25 91 ASN A C 1
ATOM 770 O O . ASN A 1 91 ? -15.110 -6.479 -3.029 1.00 97.25 91 ASN A O 1
ATOM 774 N N . GLY A 1 92 ? -12.948 -6.175 -3.565 1.00 95.69 92 GLY A N 1
ATOM 775 C CA . GLY A 1 92 ? -13.082 -6.443 -5.001 1.00 95.69 92 GLY A CA 1
ATOM 776 C C . GLY A 1 92 ? -13.655 -5.290 -5.835 1.00 95.69 92 GLY A C 1
ATOM 777 O O . GLY A 1 92 ? -13.680 -5.389 -7.056 1.00 95.69 92 GLY A O 1
ATOM 778 N N . GLN A 1 93 ? -14.077 -4.177 -5.226 1.00 96.44 93 GLN A N 1
ATOM 779 C CA . GLN A 1 93 ? -14.602 -3.017 -5.953 1.00 96.44 93 GLN A CA 1
ATOM 780 C C . GLN A 1 93 ? -13.524 -1.961 -6.167 1.00 96.44 93 GLN A C 1
ATOM 782 O O . GLN A 1 93 ? -12.832 -1.585 -5.222 1.00 96.44 93 GLN A O 1
ATOM 787 N N . LEU A 1 94 ? -13.400 -1.450 -7.394 1.00 96.44 94 LEU A N 1
ATOM 788 C CA . LEU A 1 94 ? -12.466 -0.372 -7.715 1.00 96.44 94 LEU A CA 1
ATOM 789 C C . LEU A 1 94 ? -12.884 0.915 -6.993 1.00 96.44 94 LEU A C 1
ATOM 791 O O . LEU A 1 94 ? -13.961 1.447 -7.251 1.00 96.44 94 LEU A O 1
ATOM 795 N N . VAL A 1 95 ? -12.017 1.433 -6.122 1.00 96.81 95 VAL A N 1
ATOM 796 C CA . VAL A 1 95 ? -12.283 2.658 -5.343 1.00 96.81 95 VAL A CA 1
ATOM 797 C C . VAL A 1 95 ? -11.378 3.823 -5.720 1.00 96.81 95 VAL A C 1
ATOM 799 O O . VAL A 1 95 ? -11.686 4.972 -5.418 1.00 96.81 95 VAL A O 1
ATOM 802 N N . SER A 1 96 ? -10.230 3.553 -6.343 1.00 96.00 96 SER A N 1
ATOM 803 C CA . SER A 1 96 ? -9.248 4.590 -6.637 1.00 96.00 96 SER A CA 1
ATOM 804 C C . SER A 1 96 ? -8.322 4.190 -7.779 1.00 96.00 96 SER A C 1
ATOM 806 O O . SER A 1 96 ? -7.856 3.055 -7.844 1.00 96.00 96 SER A O 1
ATOM 808 N N . ASN A 1 97 ? -8.002 5.171 -8.624 1.00 94.31 97 ASN A N 1
ATOM 809 C CA . ASN A 1 97 ? -7.001 5.081 -9.679 1.00 94.31 97 ASN A CA 1
ATOM 810 C C . ASN A 1 97 ? -6.003 6.222 -9.489 1.00 94.31 97 ASN A C 1
ATOM 812 O O . ASN A 1 97 ? -6.414 7.381 -9.392 1.00 94.31 97 ASN A O 1
ATOM 816 N N . ALA A 1 98 ? -4.710 5.917 -9.457 1.00 93.06 98 ALA A N 1
ATOM 817 C CA . ALA A 1 98 ? -3.670 6.937 -9.400 1.00 93.06 98 ALA A CA 1
ATOM 818 C C . ALA A 1 98 ? -2.624 6.708 -10.482 1.00 93.06 98 ALA A C 1
ATOM 820 O O . ALA A 1 98 ? -2.251 5.574 -10.771 1.00 93.06 98 ALA A O 1
ATOM 821 N N . TYR A 1 99 ? -2.139 7.803 -11.060 1.00 91.94 99 TYR A N 1
ATOM 822 C CA . TYR A 1 99 ? -1.117 7.791 -12.097 1.00 91.94 99 TYR A CA 1
ATOM 823 C C . TYR A 1 99 ? 0.159 8.388 -11.533 1.00 91.94 99 TYR A C 1
ATOM 825 O O . TYR A 1 99 ? 0.174 9.544 -11.102 1.00 91.94 99 TYR A O 1
ATOM 833 N N . PHE A 1 100 ? 1.234 7.613 -11.556 1.00 84.69 100 PHE A N 1
ATOM 834 C CA . PHE A 1 100 ? 2.521 8.084 -11.089 1.00 84.69 100 PHE A CA 1
ATOM 835 C C . PHE A 1 100 ? 3.144 9.016 -12.136 1.00 84.69 100 PHE A C 1
ATOM 837 O O . PHE A 1 100 ? 3.171 8.687 -13.326 1.00 84.69 100 PHE A O 1
ATOM 844 N N . PRO A 1 101 ? 3.663 10.183 -11.719 1.00 75.56 101 PRO A N 1
ATOM 845 C CA . PRO A 1 101 ? 4.383 11.091 -12.612 1.00 75.56 101 PRO A CA 1
ATOM 846 C C . PRO A 1 101 ? 5.685 10.492 -13.164 1.00 75.56 101 PRO A C 1
ATOM 848 O O . PRO A 1 101 ? 6.158 10.939 -14.206 1.00 75.56 101 PRO A O 1
ATOM 851 N N . TRP A 1 102 ? 6.241 9.478 -12.500 1.00 76.00 102 TRP A N 1
ATOM 852 C CA . TRP A 1 102 ? 7.436 8.751 -12.918 1.00 76.00 102 TRP A CA 1
ATOM 853 C C . TRP A 1 102 ? 7.248 7.245 -12.730 1.00 76.00 102 TRP A C 1
ATOM 855 O O . TRP A 1 102 ? 6.526 6.790 -11.839 1.00 76.00 102 TRP A O 1
ATOM 865 N N . SER A 1 103 ? 7.930 6.464 -13.560 1.00 70.38 103 SER A N 1
ATOM 866 C CA . SER A 1 103 ? 8.083 5.030 -13.360 1.00 70.38 103 SER A CA 1
ATOM 867 C C . SER A 1 103 ? 9.233 4.749 -12.386 1.00 70.38 103 SER A C 1
ATOM 869 O O . SER A 1 103 ? 10.239 5.464 -12.355 1.00 70.38 103 SER A O 1
ATOM 871 N N . ILE A 1 104 ? 9.103 3.693 -11.578 1.00 72.12 104 ILE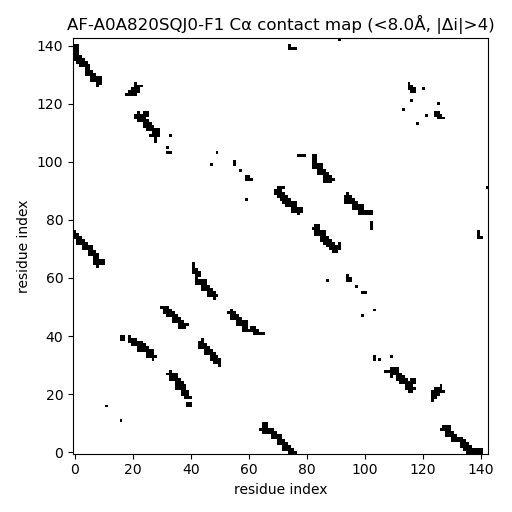 A N 1
ATOM 872 C CA . ILE A 1 104 ? 10.246 3.146 -10.837 1.00 72.12 104 ILE A CA 1
ATOM 873 C C . ILE A 1 104 ? 11.025 2.251 -11.802 1.00 72.12 104 ILE A C 1
ATOM 875 O O . ILE A 1 104 ? 10.920 1.030 -11.778 1.00 72.12 104 ILE A O 1
ATOM 879 N N . GLU A 1 105 ? 11.782 2.875 -12.699 1.00 65.56 105 GLU A N 1
ATOM 880 C CA . GLU A 1 105 ? 12.806 2.196 -13.492 1.00 65.56 105 GLU A CA 1
ATOM 881 C C . GLU A 1 105 ? 14.080 2.085 -12.652 1.00 65.56 105 GLU A C 1
ATOM 883 O O . GLU A 1 105 ? 15.056 2.810 -12.844 1.00 65.56 105 GLU A O 1
ATOM 888 N N . SER A 1 106 ? 14.083 1.187 -11.671 1.00 60.53 106 SER A N 1
ATOM 889 C CA . SER A 1 106 ? 15.351 0.612 -11.245 1.00 60.53 106 SER A CA 1
ATOM 890 C C . SER A 1 106 ? 15.482 -0.718 -11.952 1.00 60.53 106 SER A C 1
ATOM 892 O O . SER A 1 106 ? 14.662 -1.598 -11.738 1.00 60.53 106 SER A O 1
ATOM 894 N N . GLY A 1 107 ? 16.535 -0.913 -12.745 1.00 65.56 107 GLY A N 1
ATOM 895 C CA . GLY A 1 107 ? 16.940 -2.266 -13.152 1.00 65.56 107 GLY A CA 1
ATOM 896 C C . GLY A 1 107 ? 17.233 -3.191 -11.955 1.00 65.56 107 GLY A C 1
ATOM 897 O O . GLY A 1 107 ? 17.503 -4.371 -12.140 1.00 65.56 107 GLY A O 1
ATOM 898 N N . ASP A 1 108 ? 17.179 -2.650 -10.733 1.00 75.75 108 ASP A N 1
ATOM 899 C CA . ASP A 1 108 ? 17.227 -3.362 -9.468 1.00 75.75 108 ASP A CA 1
ATOM 900 C C . ASP A 1 108 ? 15.877 -4.017 -9.132 1.00 75.75 108 ASP A C 1
ATOM 902 O O . ASP A 1 108 ? 14.814 -3.403 -9.247 1.00 75.75 108 ASP A O 1
ATOM 906 N N . LEU A 1 109 ? 15.944 -5.249 -8.631 1.00 84.69 109 LEU A N 1
ATOM 907 C CA . LEU A 1 109 ? 14.804 -5.962 -8.062 1.00 84.69 109 LEU A CA 1
ATOM 908 C C . LEU A 1 109 ? 14.439 -5.392 -6.683 1.00 84.69 109 LEU A C 1
ATOM 910 O O . LEU A 1 109 ? 15.313 -4.971 -5.924 1.00 84.69 109 LEU A O 1
ATOM 914 N N . PHE A 1 110 ? 13.151 -5.431 -6.331 1.00 88.56 110 PHE A N 1
ATOM 915 C CA . PHE A 1 110 ? 12.717 -5.189 -4.955 1.00 88.56 110 PHE A CA 1
ATOM 916 C C . PHE A 1 110 ? 13.290 -6.279 -4.041 1.00 88.56 110 PHE A C 1
ATOM 918 O O . PHE A 1 110 ? 12.997 -7.460 -4.213 1.00 88.56 110 PHE A O 1
ATOM 925 N N . ASP A 1 111 ? 14.112 -5.878 -3.075 1.00 91.62 111 ASP A N 1
ATOM 926 C CA . ASP A 1 111 ? 14.853 -6.761 -2.164 1.00 91.62 111 ASP A CA 1
ATOM 927 C C . ASP A 1 111 ? 14.491 -6.516 -0.684 1.00 91.62 111 ASP A C 1
ATOM 929 O O . ASP A 1 111 ? 15.053 -7.152 0.214 1.00 91.62 111 ASP A O 1
ATOM 933 N N . LYS A 1 112 ? 13.537 -5.613 -0.411 1.00 93.19 112 LYS A N 1
ATOM 934 C CA . LYS A 1 112 ? 12.994 -5.322 0.922 1.00 93.19 112 LYS A CA 1
ATOM 935 C C . LYS A 1 112 ? 11.468 -5.351 0.918 1.00 93.19 112 LYS A C 1
ATOM 937 O O . LYS A 1 112 ? 10.823 -4.615 0.174 1.00 93.19 112 LYS A O 1
ATOM 942 N N . CYS A 1 113 ? 10.903 -6.149 1.820 1.00 93.81 113 CYS A N 1
ATOM 943 C CA . CYS A 1 113 ? 9.473 -6.199 2.104 1.00 93.81 113 CYS A CA 1
ATOM 944 C C . CYS A 1 113 ? 9.255 -6.189 3.620 1.00 93.81 113 CYS A C 1
ATOM 946 O O . CYS A 1 113 ? 9.772 -7.063 4.317 1.00 93.81 113 CYS A O 1
ATOM 948 N N . TYR A 1 114 ? 8.499 -5.213 4.118 1.00 95.25 114 TYR A N 1
ATOM 949 C CA . TYR A 1 114 ? 8.011 -5.175 5.495 1.00 95.25 114 TYR A CA 1
ATOM 950 C C . TYR A 1 114 ? 6.490 -5.095 5.465 1.00 95.25 114 TYR A C 1
ATOM 952 O O . TYR A 1 114 ? 5.915 -4.361 4.662 1.00 95.25 114 TYR A O 1
ATOM 960 N N . ILE A 1 115 ? 5.843 -5.865 6.331 1.00 95.94 115 ILE A N 1
ATOM 961 C CA . ILE A 1 115 ? 4.388 -5.925 6.459 1.00 95.94 115 ILE A CA 1
ATOM 962 C C . ILE A 1 115 ? 4.060 -5.423 7.861 1.00 95.94 115 ILE A C 1
ATOM 964 O O . ILE A 1 115 ? 4.677 -5.867 8.831 1.00 95.94 115 ILE A O 1
ATOM 968 N N . GLY A 1 116 ? 3.145 -4.463 7.968 1.00 95.19 116 GLY A N 1
ATOM 969 C CA . GLY A 1 116 ? 2.753 -3.896 9.258 1.00 95.19 116 GLY A CA 1
ATOM 970 C C . GLY A 1 116 ? 3.793 -2.982 9.923 1.00 95.19 116 GLY A C 1
ATOM 971 O O . GLY A 1 116 ? 3.592 -2.574 11.060 1.00 95.19 116 GLY A O 1
ATOM 972 N N . CYS A 1 117 ? 4.932 -2.694 9.287 1.00 93.50 117 CYS A N 1
ATOM 973 C CA . CYS A 1 117 ? 5.984 -1.855 9.867 1.00 93.50 117 CYS A CA 1
ATOM 974 C C . CYS A 1 117 ? 6.931 -1.297 8.799 1.00 93.50 117 CYS A C 1
ATOM 976 O O . CYS A 1 117 ? 6.836 -1.614 7.610 1.00 93.50 117 CYS A O 1
ATOM 978 N N . THR A 1 118 ? 7.874 -0.476 9.250 1.00 93.50 118 THR A N 1
ATOM 979 C CA . THR A 1 118 ? 8.952 0.113 8.452 1.00 93.50 118 THR A CA 1
ATOM 980 C C . THR A 1 118 ? 10.321 -0.434 8.882 1.00 93.50 118 THR A C 1
ATOM 982 O O . THR A 1 118 ? 10.433 -1.047 9.950 1.00 93.50 118 THR A O 1
ATOM 985 N N . PRO A 1 119 ? 11.393 -0.226 8.088 1.00 91.56 119 PRO A N 1
ATOM 986 C CA . PRO A 1 119 ? 12.733 -0.717 8.423 1.00 91.56 119 PRO A CA 1
ATOM 987 C C . PRO A 1 119 ? 13.266 -0.255 9.790 1.00 91.56 119 PRO A C 1
ATOM 989 O O . PRO A 1 119 ? 14.012 -0.994 10.429 1.00 91.56 119 PRO A O 1
ATOM 992 N N . ASP A 1 120 ? 12.885 0.945 10.227 1.00 89.50 120 ASP A N 1
ATOM 993 C CA . ASP A 1 120 ? 13.272 1.576 11.495 1.00 89.50 120 ASP A CA 1
ATOM 994 C C . ASP A 1 120 ? 12.485 1.070 12.714 1.00 89.50 120 ASP A C 1
ATOM 996 O O . ASP A 1 120 ? 12.920 1.314 13.836 1.00 89.50 120 ASP A O 1
ATOM 1000 N N . ARG A 1 121 ? 11.391 0.316 12.512 1.00 82.38 121 ARG A N 1
ATOM 1001 C CA . ARG A 1 121 ? 10.599 -0.340 13.575 1.00 82.38 121 ARG A CA 1
ATOM 1002 C C . ARG A 1 121 ? 10.203 0.604 14.717 1.00 82.38 121 ARG A C 1
ATOM 1004 O O . ARG A 1 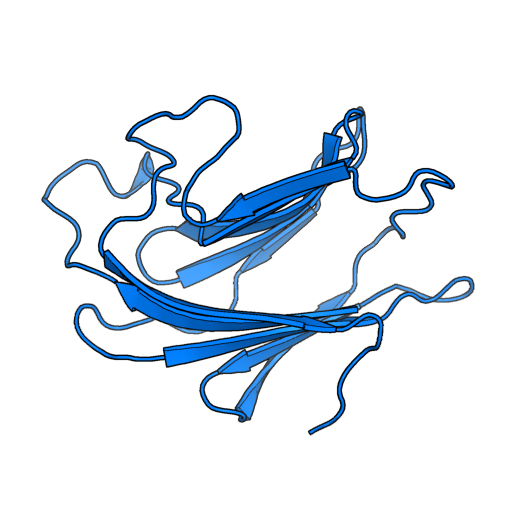121 ? 10.460 0.327 15.885 1.00 82.38 121 ARG A O 1
ATOM 1011 N N . ASN A 1 122 ? 9.589 1.724 14.359 1.00 86.62 122 ASN A N 1
ATOM 10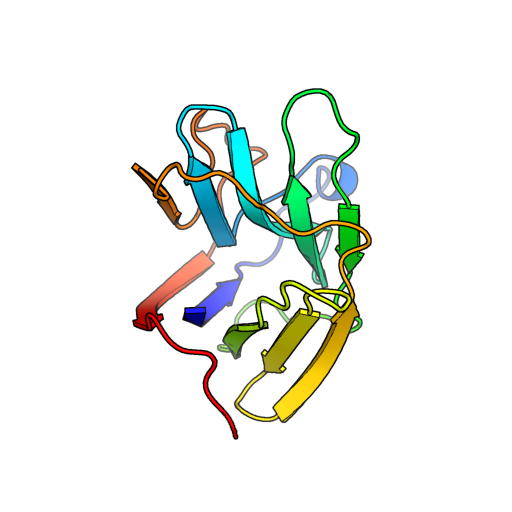12 C CA . ASN A 1 122 ? 9.073 2.711 15.299 1.00 86.62 122 ASN A CA 1
ATOM 1013 C C . ASN A 1 122 ? 7.588 2.440 15.606 1.00 86.62 122 ASN A C 1
ATOM 1015 O O . ASN A 1 122 ? 6.826 2.054 14.717 1.00 86.62 122 ASN A O 1
ATOM 1019 N N . ASP A 1 123 ? 7.151 2.690 16.839 1.00 86.56 123 ASP A N 1
ATOM 1020 C CA . ASP A 1 123 ? 5.744 2.570 17.242 1.00 86.56 123 ASP A CA 1
ATOM 1021 C C . ASP A 1 123 ? 4.838 3.503 16.423 1.00 86.56 123 ASP A C 1
ATOM 1023 O O . ASP A 1 123 ? 3.731 3.125 16.056 1.00 86.56 123 ASP A O 1
ATOM 1027 N N . LEU A 1 124 ? 5.338 4.681 16.026 1.00 89.88 124 LEU A N 1
ATOM 1028 C CA . LEU A 1 124 ? 4.587 5.628 15.188 1.00 89.88 124 LEU A CA 1
ATOM 1029 C C . LEU A 1 124 ? 4.316 5.116 13.765 1.00 89.88 124 LEU A C 1
ATOM 1031 O O . LEU A 1 124 ? 3.470 5.674 13.069 1.00 89.88 124 LEU A O 1
ATOM 1035 N N . THR A 1 125 ? 5.055 4.108 13.300 1.00 92.44 125 THR A N 1
ATOM 1036 C CA . THR A 1 125 ? 4.938 3.557 11.941 1.00 92.44 125 THR A CA 1
ATOM 1037 C C . THR A 1 125 ? 4.438 2.117 11.916 1.00 92.44 125 THR A C 1
ATOM 1039 O O . THR A 1 125 ? 4.223 1.550 10.839 1.00 92.44 125 THR A O 1
ATOM 1042 N N . SER A 1 126 ? 4.231 1.525 13.090 1.00 92.50 126 SER A N 1
ATOM 1043 C CA . SER A 1 126 ? 3.797 0.142 13.241 1.00 92.50 126 SER A CA 1
ATOM 1044 C C . SER A 1 126 ? 2.277 0.040 13.156 1.00 92.50 126 SER A C 1
ATOM 1046 O O . SER A 1 126 ? 1.545 0.812 13.767 1.00 92.50 126 SER A O 1
ATOM 1048 N N . PHE A 1 127 ? 1.793 -0.913 12.368 1.00 93.38 127 PHE A N 1
ATOM 1049 C CA . PHE A 1 127 ? 0.378 -1.212 12.216 1.00 93.38 127 PHE A CA 1
ATOM 1050 C C . PHE A 1 127 ? -0.191 -1.819 13.499 1.00 93.38 127 PHE A C 1
ATOM 1052 O O . PHE A 1 127 ? 0.369 -2.769 14.046 1.00 93.38 127 PHE A O 1
ATOM 1059 N N . SER A 1 128 ? -1.341 -1.303 13.930 1.00 91.38 128 SER A N 1
ATOM 1060 C CA . SER A 1 128 ? -2.113 -1.836 15.050 1.00 91.38 128 SER A CA 1
ATOM 1061 C C . SER A 1 128 ? -3.416 -2.443 14.534 1.00 91.38 128 SER A C 1
ATOM 1063 O O . SER A 1 128 ? -4.266 -1.751 13.963 1.00 91.38 128 SER A O 1
ATOM 1065 N N . GLY A 1 129 ? -3.555 -3.757 14.686 1.00 93.44 129 GLY A N 1
ATOM 1066 C CA . GLY A 1 129 ? -4.700 -4.509 14.196 1.00 93.44 129 GLY A CA 1
ATOM 1067 C C . GLY A 1 129 ? -4.345 -5.940 13.820 1.00 93.44 129 GLY A C 1
ATOM 1068 O O . GLY A 1 129 ? -3.373 -6.526 14.294 1.00 93.44 129 GLY A O 1
ATOM 1069 N N . GLN A 1 130 ? -5.148 -6.509 12.929 1.00 96.56 130 GLN A N 1
ATOM 1070 C CA . GLN A 1 130 ? -5.005 -7.872 12.443 1.00 96.56 130 GLN A CA 1
ATOM 1071 C C . GLN A 1 130 ? -4.765 -7.860 10.937 1.00 96.56 130 GLN A C 1
ATOM 1073 O O . GLN A 1 130 ? -5.479 -7.197 10.185 1.00 96.56 130 GLN A O 1
ATOM 1078 N N . LEU A 1 131 ? -3.771 -8.631 10.507 1.00 96.62 131 LEU A N 1
ATOM 1079 C CA . LEU A 1 131 ? -3.520 -8.950 9.108 1.00 96.62 131 LEU A CA 1
ATOM 1080 C C . LEU A 1 131 ? -3.767 -10.441 8.909 1.00 96.62 131 LEU A C 1
ATOM 1082 O O . LEU A 1 131 ? -3.407 -11.256 9.759 1.00 96.62 131 LEU A O 1
ATOM 1086 N N . SER A 1 132 ? -4.398 -10.790 7.798 1.00 95.88 132 SER A N 1
ATOM 1087 C CA . SER A 1 132 ? -4.527 -12.177 7.353 1.00 95.88 132 SER A CA 1
ATOM 1088 C C . SER A 1 132 ? -3.631 -12.380 6.124 1.00 95.88 132 SER A C 1
ATOM 1090 O O . SER A 1 132 ? -2.582 -11.746 6.007 1.00 95.88 132 SER A O 1
ATOM 1092 N N . THR A 1 133 ? -3.989 -13.292 5.224 1.00 94.00 133 THR A N 1
ATOM 1093 C CA . THR A 1 133 ? -3.214 -13.642 4.028 1.00 94.00 133 THR A CA 1
ATOM 1094 C C . THR A 1 133 ? -2.699 -12.411 3.283 1.00 94.00 133 THR A C 1
ATOM 1096 O O . THR A 1 133 ? -3.456 -11.472 3.032 1.00 94.00 133 THR A O 1
ATOM 1099 N N . PHE A 1 134 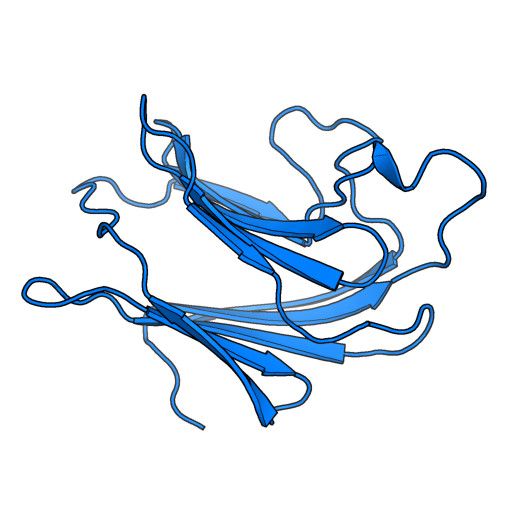? -1.425 -12.444 2.898 1.00 95.81 134 PHE A N 1
ATOM 1100 C CA . PHE A 1 134 ? -0.774 -11.434 2.070 1.00 95.81 134 PHE A CA 1
ATOM 1101 C C . PHE A 1 134 ? -0.255 -12.115 0.806 1.00 95.81 134 PHE A C 1
ATOM 1103 O O . PHE A 1 134 ? 0.630 -12.969 0.874 1.00 95.81 134 PHE A O 1
ATOM 1110 N N . TYR A 1 135 ? -0.818 -11.754 -0.340 1.00 96.31 135 TYR A N 1
ATOM 1111 C CA . TYR A 1 135 ? -0.430 -12.295 -1.635 1.00 96.31 135 TYR A CA 1
ATOM 1112 C C . TYR A 1 135 ? 0.292 -11.232 -2.456 1.00 96.31 135 TYR A C 1
ATOM 1114 O O . TYR A 1 135 ? -0.104 -10.065 -2.474 1.00 96.31 135 TYR A O 1
ATOM 1122 N N . LEU A 1 136 ? 1.327 -11.668 -3.172 1.00 95.38 136 LEU A N 1
ATOM 1123 C CA . LEU A 1 136 ? 2.042 -10.875 -4.160 1.00 95.38 136 LEU A CA 1
ATOM 1124 C C . LEU A 1 136 ? 2.032 -11.624 -5.493 1.00 95.38 136 LEU A C 1
ATOM 1126 O O . LEU A 1 136 ? 2.572 -12.723 -5.601 1.00 95.38 136 LEU A O 1
ATOM 1130 N N . PHE A 1 137 ? 1.453 -11.004 -6.512 1.00 95.31 137 PHE A N 1
ATOM 1131 C CA . PHE A 1 137 ? 1.439 -11.503 -7.881 1.00 95.31 137 PHE A CA 1
ATOM 1132 C C . PHE A 1 137 ? 2.418 -10.698 -8.729 1.00 95.31 137 PHE A C 1
ATOM 1134 O O . PHE A 1 137 ? 2.486 -9.474 -8.619 1.00 95.31 137 PHE A O 1
ATOM 1141 N N . SER A 1 138 ? 3.148 -11.359 -9.624 1.00 92.25 138 SER A N 1
ATOM 1142 C CA . SER A 1 138 ? 4.057 -10.681 -10.561 1.00 92.25 138 SER A CA 1
ATOM 1143 C C . SER A 1 138 ? 3.316 -9.844 -11.614 1.00 92.25 138 SER A C 1
ATOM 1145 O O . SER A 1 138 ? 3.898 -8.924 -12.187 1.00 92.25 138 SER A O 1
ATOM 1147 N N . LEU A 1 139 ? 2.021 -10.097 -11.815 1.00 92.44 139 LEU A N 1
ATOM 1148 C CA . LEU A 1 139 ? 1.172 -9.447 -12.813 1.00 92.44 139 LEU A CA 1
ATOM 1149 C C . LEU A 1 139 ? 0.256 -8.383 -12.194 1.00 92.44 139 LEU A C 1
ATOM 1151 O O . LEU A 1 139 ? 0.026 -8.356 -10.983 1.00 92.44 139 LEU A O 1
ATOM 1155 N N . ASP A 1 140 ? -0.209 -7.470 -13.037 1.00 90.56 140 ASP A N 1
ATOM 1156 C CA . ASP A 1 140 ? -1.404 -6.657 -12.795 1.00 90.56 140 ASP A CA 1
ATOM 1157 C C . ASP A 1 140 ? -2.628 -7.584 -12.899 1.00 90.56 140 ASP A C 1
ATOM 1159 O O . ASP A 1 140 ? -2.752 -8.297 -13.895 1.00 90.56 140 ASP A O 1
ATOM 1163 N N . LEU A 1 141 ? -3.439 -7.668 -11.841 1.00 90.88 141 LEU A N 1
ATOM 1164 C CA . LEU A 1 141 ? -4.664 -8.465 -11.844 1.00 90.88 141 LEU A CA 1
ATOM 1165 C C . LEU A 1 141 ? -5.849 -7.586 -12.234 1.00 90.88 141 LEU A C 1
ATOM 1167 O O . LEU A 1 141 ? -6.128 -6.577 -11.584 1.00 90.88 141 LEU A O 1
ATOM 1171 N N . GLU A 1 142 ? -6.563 -8.033 -13.261 1.00 82.50 142 GLU A N 1
ATOM 1172 C CA . GLU A 1 142 ? -7.833 -7.453 -13.679 1.00 82.50 142 GLU A CA 1
ATOM 1173 C C . GLU A 1 142 ? -8.995 -7.997 -12.816 1.00 82.50 142 GLU A C 1
ATOM 1175 O O . GLU A 1 142 ? -8.842 -9.063 -12.208 1.00 82.50 142 GLU A O 1
ATOM 1180 N N . PRO A 1 143 ? -10.116 -7.255 -12.712 1.00 72.94 143 PRO A N 1
ATOM 1181 C CA . PRO A 1 143 ? -11.289 -7.640 -11.918 1.00 72.94 143 PRO A CA 1
ATOM 1182 C C . PRO A 1 143 ? -11.920 -8.983 -12.303 1.00 72.94 143 PRO A C 1
ATOM 1184 O O . PRO A 1 143 ? -11.971 -9.297 -13.514 1.00 72.94 143 PRO A O 1
#

InterPro domains:
  IPR013320 Concanavalin A-like lectin/glucanase domain superfamily [SSF49899] (1-138)
  IPR050865 BEACH Domain-Containing [PTHR13743] (1-139)

Radius of gyration: 14.6 Å; Cα contacts (8 Å, |Δi|>4): 333; chains: 1; bounding box: 33×28×45 Å

Secondary structure (DSSP, 8-state):
-EEEEEEEEPPPPTT-TTT---EEEEEE-TTS-EEEEEEETTEEEEEEE-TTSPPEE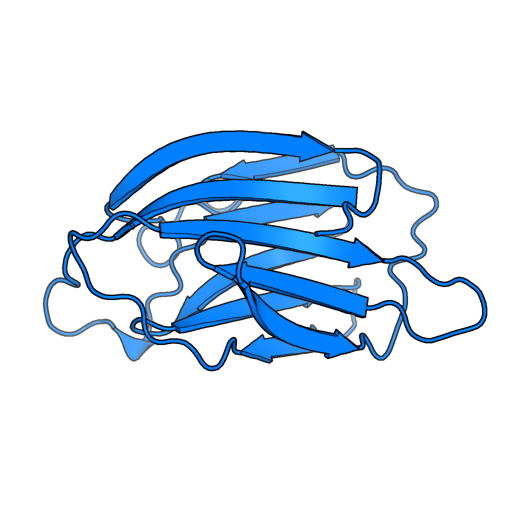EEEEEEPPTT--EEEEEEEE--SSS--EEEEEETTEEEEEEE-SS----SSPP-EEEESS-TT--GGGS--EEEEEEEEESSPPP-

Organism: NCBI:txid433720

Solvent-accessible surface area (backbone atoms only — not comparable to full-atom values): 7941 Å² total; per-residue (Å²): 48,22,43,38,35,37,38,24,39,50,73,82,71,85,93,49,55,90,74,36,37,28,13,62,33,33,42,20,24,93,75,54,36,36,43,36,32,27,31,54,71,53,24,44,31,41,34,45,33,44,70,100,50,85,59,48,75,48,72,44,90,52,78,58,61,58,78,42,81,43,41,42,33,44,26,32,42,86,37,94,91,52,71,13,36,38,40,33,22,52,73,83,41,82,68,41,77,47,70,40,97,62,64,88,82,55,100,64,68,75,76,40,79,36,71,34,23,51,98,83,69,45,79,50,28,33,50,61,62,48,75,58,66,74,48,79,42,87,48,59,69,79,132

Sequence (143 aa):
FTITTWFRIDPVANGVIEKEKPYLYWFCTSKGHGYTAHFVGNCLVISCSKLKEKAFQHCIQYEFKPREWYMITFAHQYQRWAKSSIHCYINGQLVSNAYFPWSIESGDLFDKCYIGCTPDRNDLTSFSGQLSTFYLFSLDLEP